Protein AF-A0A4Q8BGB8-F1 (afdb_monomer_lite)

Secondary structure (DSSP, 8-state):
---------------TT--HHHHHHHTHHHHHTT--S--------TTS-SS--HHHHHHHHHHHT--HHHHHHHHHHHHIIIIIIIIT-PPPPS--TTTTTPPPTT--HHHHHHHHHHHHHHHHHHHHHS-TTPBP---SSS----BGGG--

Radius of gyration: 20.87 Å; chains: 1; bounding box: 43×28×68 Å

InterPro domains:
  IPR007061 Mycothiol-S-transferase [PF04978] (51-140)
  IPR034660 DinB/YfiT-like putative metalloenzymes [G3DSA:1.20.120.450] (50-151)
  IPR034660 DinB/YfiT-like putative metalloenzymes [SSF109854] (53-138)

Sequence (152 aa):
MATSSHPGRTRNLGLRGLRAHEVRGTQLAPALAYDPDLALVVRGNDAFRPGYDPDAVDRELIASGLSLLGLVKHLTATEHGWFLETYAGRPAGPIDPDAEFSVGSDETTDALVASFLDVCAQARAAVAAGGLDEVVRMAGARRSTCARSWCT

pLDDT: mean 75.82, std 16.76, range [31.56, 97.5]

Structure (mmCIF, N/CA/C/O backbone):
data_AF-A0A4Q8BGB8-F1
#
_entry.id   AF-A0A4Q8BGB8-F1
#
loop_
_atom_site.group_PDB
_atom_site.id
_atom_site.type_symbol
_atom_site.label_atom_id
_atom_site.label_alt_id
_atom_site.label_comp_id
_atom_site.label_asym_id
_atom_site.label_entity_id
_atom_site.label_seq_id
_atom_site.pdbx_PDB_ins_code
_atom_site.Cartn_x
_atom_site.Cartn_y
_atom_site.Cartn_z
_atom_site.occupancy
_atom_site.B_iso_or_equiv
_atom_site.auth_seq_id
_atom_site.auth_comp_id
_atom_site.auth_asym_id
_atom_site.auth_atom_id
_atom_site.pdbx_PDB_model_num
ATOM 1 N N . MET A 1 1 ? 21.077 5.122 -43.750 1.00 35.59 1 MET A N 1
ATOM 2 C CA . MET A 1 1 ? 19.728 4.569 -43.518 1.00 35.59 1 MET A CA 1
ATOM 3 C C . MET A 1 1 ? 19.443 4.753 -42.035 1.00 35.59 1 MET A C 1
ATOM 5 O O . MET A 1 1 ? 20.000 4.027 -41.228 1.00 35.59 1 MET A O 1
ATOM 9 N N . ALA A 1 2 ? 18.767 5.846 -41.679 1.00 35.88 2 ALA A N 1
ATOM 10 C CA . ALA A 1 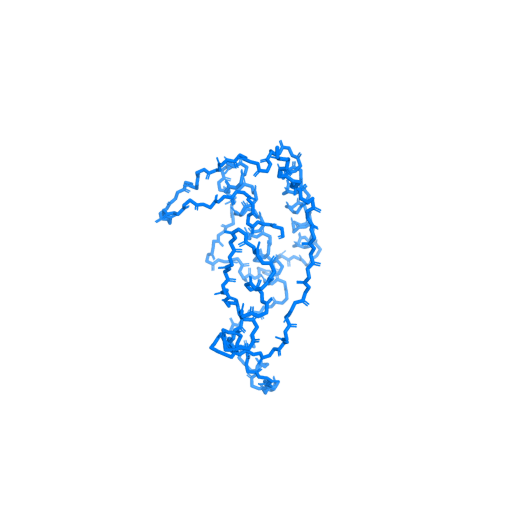2 ? 18.586 6.267 -40.292 1.00 35.88 2 ALA A CA 1
ATOM 11 C C . ALA A 1 2 ? 17.394 5.523 -39.679 1.00 35.88 2 ALA A C 1
ATOM 13 O O . ALA A 1 2 ? 16.264 5.691 -40.129 1.00 35.88 2 ALA A O 1
ATOM 14 N N . THR A 1 3 ? 17.646 4.693 -38.671 1.00 39.91 3 THR A N 1
ATOM 15 C CA . THR A 1 3 ? 16.611 4.137 -37.798 1.00 39.91 3 THR A CA 1
ATOM 16 C C . THR A 1 3 ? 16.148 5.248 -36.859 1.00 39.91 3 THR A C 1
ATOM 18 O O . THR A 1 3 ? 16.854 5.595 -35.915 1.00 39.91 3 THR A O 1
ATOM 21 N N . SER A 1 4 ? 14.998 5.866 -37.139 1.00 44.84 4 SER A N 1
ATOM 22 C CA . SER A 1 4 ? 14.391 6.824 -36.213 1.00 44.84 4 SER A CA 1
ATOM 23 C C . SER A 1 4 ? 13.842 6.069 -35.000 1.00 44.84 4 SER A C 1
ATOM 25 O O . SER A 1 4 ? 12.783 5.440 -35.087 1.00 44.84 4 SER A O 1
ATOM 27 N N . SER A 1 5 ? 14.545 6.132 -33.872 1.00 50.09 5 SER A N 1
ATOM 28 C CA . SER A 1 5 ? 13.975 5.790 -32.572 1.00 50.09 5 SER A CA 1
ATOM 29 C C . SER A 1 5 ? 12.880 6.812 -32.255 1.00 50.09 5 SER A C 1
ATOM 31 O O . SER A 1 5 ? 13.144 7.996 -32.057 1.00 50.09 5 SER A O 1
ATOM 33 N N . HIS A 1 6 ? 11.620 6.378 -32.288 1.00 51.75 6 HIS A N 1
ATOM 34 C CA . HIS A 1 6 ? 10.496 7.227 -31.904 1.00 51.75 6 HIS A CA 1
ATOM 35 C C . HIS A 1 6 ? 10.386 7.225 -30.376 1.00 51.75 6 HIS A C 1
ATOM 37 O O . HIS A 1 6 ? 10.113 6.167 -29.807 1.00 51.75 6 HIS A O 1
ATOM 43 N N . PRO A 1 7 ? 10.567 8.363 -29.686 1.00 48.31 7 PRO A N 1
ATOM 44 C CA . PRO A 1 7 ? 10.424 8.406 -28.240 1.00 48.31 7 PRO A CA 1
ATOM 45 C C . PRO A 1 7 ? 8.972 8.090 -27.843 1.00 48.31 7 PRO A C 1
ATOM 47 O O . PRO A 1 7 ? 8.049 8.838 -28.157 1.00 48.31 7 PRO A O 1
ATOM 50 N N . GLY A 1 8 ? 8.792 6.951 -27.168 1.00 62.38 8 GLY A N 1
ATOM 51 C CA . GLY A 1 8 ? 7.715 6.682 -26.213 1.00 62.38 8 GLY A CA 1
ATOM 52 C C . GLY A 1 8 ? 6.280 6.868 -26.701 1.00 62.38 8 GLY A C 1
ATOM 53 O O . GLY A 1 8 ? 5.491 7.517 -26.015 1.00 62.38 8 GLY A O 1
ATOM 54 N N . ARG A 1 9 ? 5.884 6.288 -27.841 1.00 68.88 9 ARG A N 1
ATOM 55 C CA . ARG A 1 9 ? 4.445 6.181 -28.125 1.00 68.88 9 ARG A CA 1
ATOM 56 C C . ARG A 1 9 ? 3.822 5.224 -27.095 1.00 68.88 9 ARG A C 1
ATOM 58 O O . ARG A 1 9 ? 4.286 4.092 -26.953 1.00 68.88 9 ARG A O 1
ATOM 65 N N . THR A 1 10 ? 2.716 5.605 -26.463 1.00 67.75 10 THR A N 1
ATOM 66 C CA . THR A 1 10 ? 1.944 4.742 -25.551 1.00 67.75 10 THR A CA 1
ATOM 67 C C . THR A 1 10 ? 0.534 4.489 -26.088 1.00 67.75 10 THR A C 1
ATOM 69 O O . THR A 1 10 ? -0.089 5.361 -26.695 1.00 67.75 10 THR A O 1
ATOM 72 N N . ARG A 1 11 ? 0.007 3.278 -25.872 1.00 79.38 11 ARG A N 1
ATOM 73 C CA . ARG A 1 11 ? -1.372 2.912 -26.226 1.00 79.38 11 ARG A CA 1
ATOM 74 C C . ARG A 1 11 ? -1.951 1.972 -25.174 1.00 79.38 11 ARG A C 1
ATOM 76 O O . ARG A 1 11 ? -1.406 0.900 -24.939 1.00 79.38 11 ARG A O 1
ATOM 83 N N . ASN A 1 12 ? -3.069 2.355 -24.560 1.00 80.56 12 ASN A N 1
ATOM 84 C CA . ASN A 1 12 ? -3.783 1.493 -23.620 1.00 80.56 12 ASN A CA 1
ATOM 85 C C . ASN A 1 12 ? -4.698 0.524 -24.392 1.00 80.56 12 ASN A C 1
ATOM 87 O O . ASN A 1 12 ? -5.563 0.962 -25.149 1.00 80.56 12 ASN A O 1
ATOM 91 N N . LEU A 1 13 ? -4.484 -0.781 -24.214 1.00 80.81 13 LEU A N 1
ATOM 92 C CA . LEU A 1 13 ? -5.278 -1.864 -24.817 1.00 80.81 13 LEU A CA 1
ATOM 93 C C . LEU A 1 13 ? -6.050 -2.682 -23.764 1.00 80.81 13 LEU A C 1
ATOM 95 O O . LEU A 1 13 ? -6.642 -3.712 -24.085 1.00 80.81 13 LEU A O 1
ATOM 99 N N . GLY A 1 14 ? -6.020 -2.244 -22.503 1.00 82.19 14 GLY A N 1
ATOM 100 C CA . GLY A 1 14 ? -6.515 -2.995 -21.359 1.00 82.19 14 GLY A CA 1
ATOM 101 C C . GLY A 1 14 ? -8.035 -2.975 -21.258 1.00 82.19 14 GLY A C 1
ATOM 102 O O . GLY A 1 14 ? -8.632 -1.971 -20.872 1.00 82.19 14 GLY A O 1
ATOM 103 N N . LEU A 1 15 ? -8.664 -4.118 -21.525 1.00 80.75 15 LEU A N 1
ATOM 104 C CA . LEU A 1 15 ? -10.036 -4.389 -21.091 1.00 80.75 15 LEU A CA 1
ATOM 105 C C . LEU A 1 15 ? -10.008 -4.946 -19.664 1.00 80.75 15 LEU A C 1
ATOM 107 O O . LEU A 1 15 ? -9.208 -5.830 -19.346 1.00 80.75 15 LEU A O 1
ATOM 111 N N . ARG A 1 16 ? -10.882 -4.416 -18.806 1.00 77.50 16 ARG A N 1
ATOM 112 C CA . ARG A 1 16 ? -10.982 -4.791 -17.388 1.00 77.50 16 ARG A CA 1
ATOM 113 C C . ARG A 1 16 ? -11.737 -6.114 -17.215 1.00 77.50 16 ARG A C 1
ATOM 115 O O . ARG A 1 16 ? -12.549 -6.479 -18.057 1.00 77.50 16 ARG A O 1
ATOM 122 N N . GLY A 1 17 ? -11.497 -6.797 -16.093 1.00 73.19 17 GLY A N 1
ATOM 123 C CA . GLY A 1 17 ? -12.269 -7.977 -15.674 1.00 73.19 17 GLY A CA 1
ATOM 124 C C . GLY A 1 17 ? -11.962 -9.276 -16.427 1.00 73.19 17 GLY A C 1
ATOM 125 O O . GLY A 1 17 ? -12.668 -10.260 -16.235 1.00 73.19 17 GLY A O 1
ATOM 126 N N . LEU A 1 18 ? -10.926 -9.292 -17.270 1.00 74.50 18 LEU A N 1
ATOM 127 C CA . LEU A 1 18 ? -10.520 -10.476 -18.022 1.00 74.50 18 LEU A CA 1
ATOM 128 C C . LEU A 1 18 ? -9.490 -11.310 -17.261 1.00 74.50 18 LEU A C 1
ATOM 130 O O . LEU A 1 18 ? -8.539 -10.789 -16.678 1.00 74.50 18 LEU A O 1
ATOM 134 N N . ARG A 1 19 ? -9.622 -12.631 -17.356 1.00 72.62 19 ARG A N 1
ATOM 135 C CA . ARG A 1 19 ? -8.607 -13.596 -16.931 1.00 72.62 19 ARG A CA 1
ATOM 136 C C . ARG A 1 19 ? -7.423 -13.565 -17.901 1.00 72.62 19 ARG A C 1
ATOM 138 O O . ARG A 1 19 ? -7.544 -13.256 -19.075 1.00 72.62 19 ARG A O 1
ATOM 145 N N . ALA A 1 20 ? -6.262 -14.016 -17.442 1.00 75.56 20 ALA A N 1
ATOM 146 C CA . ALA A 1 20 ? -4.985 -14.015 -18.187 1.00 75.56 20 ALA A CA 1
ATOM 147 C C . ALA A 1 20 ? -5.091 -14.695 -19.541 1.00 75.56 20 ALA A C 1
ATOM 149 O O . ALA A 1 20 ? -4.496 -14.233 -20.503 1.00 75.56 20 ALA A O 1
ATOM 150 N N . HIS A 1 21 ? -5.805 -15.820 -19.612 1.00 76.69 21 HIS A N 1
ATOM 151 C CA . HIS A 1 21 ? -5.951 -16.543 -20.868 1.00 76.69 21 HIS A CA 1
ATOM 152 C C . HIS A 1 21 ? -6.849 -15.780 -21.851 1.00 76.69 21 HIS A C 1
ATOM 154 O O . HIS A 1 21 ? -6.622 -15.865 -23.053 1.00 76.69 21 HIS A O 1
ATOM 160 N N . GLU A 1 22 ? -7.801 -14.990 -21.349 1.00 80.81 22 GLU A N 1
ATOM 161 C CA . GLU A 1 22 ? -8.658 -14.098 -22.136 1.00 80.81 22 GLU A CA 1
ATOM 162 C C . GLU A 1 22 ? -7.868 -12.859 -22.576 1.00 80.81 22 GLU A C 1
ATOM 164 O O . GLU A 1 22 ? -7.912 -12.500 -23.748 1.00 80.81 22 GLU A O 1
ATOM 169 N N . VAL A 1 23 ? -7.048 -12.269 -21.697 1.00 82.00 23 VAL A N 1
ATOM 170 C CA . VAL A 1 23 ? -6.087 -11.204 -22.050 1.00 82.00 23 VAL A CA 1
ATOM 171 C C . VAL A 1 23 ? -5.109 -11.694 -23.122 1.00 82.00 23 VAL A C 1
ATOM 173 O O . VAL A 1 23 ? -4.938 -11.042 -24.149 1.00 82.00 23 VAL A O 1
ATOM 176 N N . ARG A 1 24 ? -4.519 -12.882 -22.950 1.00 82.50 24 ARG A N 1
ATOM 177 C CA . ARG A 1 24 ? -3.642 -13.507 -23.951 1.00 82.50 24 ARG A CA 1
ATOM 178 C C . ARG A 1 24 ? -4.378 -13.752 -25.269 1.00 82.50 24 ARG A C 1
ATOM 180 O O . ARG A 1 24 ? -3.805 -13.529 -26.326 1.00 82.50 24 ARG A O 1
ATOM 187 N N . GLY A 1 25 ? -5.625 -14.216 -25.206 1.00 86.12 25 GLY A N 1
ATOM 188 C CA . GLY A 1 25 ? -6.430 -14.536 -26.384 1.00 86.12 25 GLY A CA 1
ATOM 189 C C . GLY A 1 25 ? -6.954 -13.317 -27.145 1.00 86.12 25 GLY A C 1
ATOM 190 O O . GLY A 1 25 ? -7.209 -13.430 -28.338 1.00 86.12 25 GLY A O 1
ATOM 191 N N . THR A 1 26 ? -7.106 -12.162 -26.487 1.00 85.19 26 THR A N 1
ATOM 192 C CA . THR A 1 26 ? -7.786 -10.992 -27.076 1.00 85.19 26 THR A CA 1
ATOM 193 C C . THR A 1 26 ? -6.927 -9.731 -27.169 1.00 85.19 26 THR A C 1
ATOM 195 O O . THR A 1 26 ? -7.083 -8.968 -28.117 1.00 85.19 26 THR A O 1
ATOM 198 N N . GLN A 1 27 ? -6.003 -9.503 -26.232 1.00 86.88 27 GLN A N 1
ATOM 199 C CA . GLN A 1 27 ? -5.238 -8.251 -26.128 1.00 86.88 27 GLN A CA 1
ATOM 200 C C . GLN A 1 27 ? -3.770 -8.392 -26.551 1.00 86.88 27 GLN A C 1
ATOM 202 O O . GLN A 1 27 ? -3.174 -7.407 -26.984 1.00 86.88 27 GLN A O 1
ATOM 207 N N . LEU A 1 28 ? -3.185 -9.596 -26.486 1.00 88.19 28 LEU A N 1
ATOM 208 C CA . LEU A 1 28 ? -1.766 -9.796 -26.810 1.00 88.19 28 LEU A CA 1
ATOM 209 C C . LEU A 1 28 ? -1.449 -9.523 -28.286 1.00 88.19 28 LEU A C 1
ATOM 211 O O . LEU A 1 28 ? -0.482 -8.831 -28.575 1.00 88.19 28 LEU A O 1
ATOM 215 N N . ALA A 1 29 ? -2.253 -10.027 -29.226 1.00 88.62 29 ALA A N 1
ATOM 216 C CA . ALA A 1 29 ? -1.986 -9.815 -30.651 1.00 88.62 29 ALA A CA 1
ATOM 217 C C . ALA A 1 29 ? -2.030 -8.320 -31.052 1.00 88.62 29 ALA A C 1
ATOM 219 O O . ALA A 1 29 ? -1.081 -7.857 -31.686 1.00 88.62 29 ALA A O 1
ATOM 220 N N . PRO A 1 30 ? -3.034 -7.522 -30.628 1.00 87.75 30 PRO A N 1
ATOM 221 C CA . PRO A 1 30 ? -3.003 -6.069 -30.805 1.00 87.75 30 PRO A CA 1
ATOM 222 C C . PRO A 1 30 ? -1.810 -5.373 -30.132 1.00 87.75 30 PRO A C 1
ATOM 224 O O . PRO A 1 30 ? -1.326 -4.374 -30.661 1.00 87.75 30 PRO A O 1
ATOM 227 N N . ALA A 1 31 ? -1.338 -5.880 -28.986 1.00 86.19 31 ALA A N 1
ATOM 228 C CA . ALA A 1 31 ? -0.166 -5.342 -28.296 1.00 86.19 31 ALA A CA 1
ATOM 229 C C . ALA A 1 31 ? 1.141 -5.651 -29.040 1.00 86.19 31 ALA A C 1
ATOM 231 O O . ALA A 1 31 ? 1.999 -4.785 -29.136 1.00 86.19 31 ALA A O 1
ATOM 232 N N . LEU A 1 32 ? 1.281 -6.844 -29.623 1.00 88.12 32 LEU A N 1
ATOM 233 C CA . LEU A 1 32 ? 2.444 -7.213 -30.438 1.00 88.12 32 LEU A CA 1
ATOM 234 C C . LEU A 1 32 ? 2.481 -6.464 -31.774 1.00 88.12 32 LEU A C 1
ATOM 236 O O . LEU A 1 32 ? 3.555 -6.113 -32.245 1.00 88.12 32 LEU A O 1
ATOM 240 N N . ALA A 1 33 ? 1.321 -6.151 -32.360 1.00 89.81 33 ALA A N 1
ATOM 241 C CA . ALA A 1 33 ? 1.231 -5.314 -33.562 1.00 89.81 33 ALA A CA 1
ATOM 242 C C . ALA A 1 33 ? 1.734 -3.875 -33.342 1.00 89.81 33 ALA A C 1
ATOM 244 O O . ALA A 1 33 ? 1.890 -3.114 -34.294 1.00 89.81 33 ALA A O 1
ATOM 245 N N . TYR A 1 34 ? 1.961 -3.496 -32.085 1.00 84.31 34 TYR A N 1
ATOM 246 C CA . TYR A 1 34 ? 2.589 -2.241 -31.715 1.00 84.31 34 TYR A CA 1
ATOM 247 C C . TYR A 1 34 ? 4.123 -2.257 -31.830 1.00 84.31 34 TYR A C 1
ATOM 249 O O . TYR A 1 34 ? 4.746 -1.233 -31.574 1.00 84.31 34 TYR A O 1
ATOM 257 N N . ASP A 1 35 ? 4.704 -3.399 -32.211 1.00 85.62 35 ASP A N 1
ATOM 258 C CA . ASP A 1 35 ? 6.147 -3.637 -32.324 1.00 85.62 35 ASP A CA 1
ATOM 259 C C . ASP A 1 35 ? 6.934 -3.266 -31.048 1.00 85.62 35 ASP A C 1
ATOM 261 O O . ASP A 1 35 ? 7.866 -2.463 -31.099 1.00 85.62 35 ASP A O 1
ATOM 265 N N . PRO A 1 36 ? 6.530 -3.772 -29.860 1.00 84.50 36 PRO A N 1
ATOM 266 C CA . PRO A 1 36 ? 7.259 -3.495 -28.631 1.00 84.50 36 PRO A CA 1
ATOM 267 C C . PRO A 1 36 ? 8.549 -4.322 -28.562 1.00 84.50 36 PRO A C 1
ATOM 269 O O . PRO A 1 36 ? 8.550 -5.507 -28.894 1.00 84.50 36 PRO A O 1
ATOM 272 N N . ASP A 1 37 ? 9.610 -3.750 -27.990 1.00 81.00 37 ASP A N 1
ATOM 273 C CA . ASP A 1 37 ? 10.846 -4.490 -27.691 1.00 81.00 37 ASP A CA 1
ATOM 274 C C . ASP A 1 37 ? 10.623 -5.621 -26.660 1.00 81.00 37 ASP A C 1
ATOM 276 O O . ASP A 1 37 ? 11.348 -6.616 -26.633 1.00 81.00 37 ASP A O 1
ATOM 280 N N . LEU A 1 38 ? 9.601 -5.482 -25.802 1.00 76.62 38 LEU A N 1
ATOM 281 C CA . LEU A 1 38 ? 9.195 -6.466 -24.798 1.00 76.62 38 LEU A CA 1
ATOM 282 C C . LEU A 1 38 ? 7.681 -6.404 -24.553 1.00 76.62 38 LEU A C 1
ATOM 284 O O . LEU A 1 38 ? 7.128 -5.341 -24.275 1.00 76.62 38 LEU A O 1
ATOM 288 N N . ALA A 1 39 ? 7.022 -7.563 -24.567 1.00 78.69 39 ALA A N 1
ATOM 289 C CA . ALA A 1 39 ? 5.635 -7.715 -24.136 1.00 78.69 39 ALA A CA 1
ATOM 290 C C . ALA A 1 39 ? 5.543 -8.731 -22.990 1.00 78.69 39 ALA A C 1
ATOM 292 O O . ALA A 1 39 ? 5.977 -9.875 -23.125 1.00 78.69 39 ALA A O 1
ATOM 293 N N . LEU A 1 40 ? 4.945 -8.324 -21.868 1.00 72.31 40 LEU A N 1
ATOM 294 C CA . LEU A 1 40 ? 4.725 -9.171 -20.698 1.00 72.31 40 LEU A CA 1
ATOM 295 C C . LEU A 1 40 ? 3.233 -9.203 -20.351 1.00 72.31 40 LEU A C 1
ATOM 297 O O . LEU A 1 40 ? 2.588 -8.162 -20.255 1.00 72.31 40 LEU A O 1
ATOM 301 N N . VAL A 1 41 ? 2.686 -10.401 -20.130 1.00 70.38 41 VAL A N 1
ATOM 302 C CA . VAL A 1 41 ? 1.321 -10.582 -19.615 1.00 70.38 41 VAL A CA 1
ATOM 303 C C . VAL A 1 41 ? 1.423 -11.000 -18.153 1.00 70.38 41 VAL A C 1
ATOM 305 O O . VAL A 1 41 ? 1.624 -12.175 -17.851 1.00 70.38 41 VAL A O 1
ATOM 308 N N . VAL A 1 42 ? 1.300 -10.030 -17.247 1.00 66.12 42 VAL A N 1
ATOM 309 C CA . VAL A 1 42 ? 1.259 -10.263 -15.795 1.00 66.12 42 VAL A CA 1
ATOM 310 C C . VAL A 1 42 ? -0.178 -10.165 -15.319 1.00 66.12 42 VAL A C 1
ATOM 312 O O . VAL A 1 42 ? -0.946 -9.332 -15.800 1.00 66.12 42 VAL A O 1
ATOM 315 N N . ARG A 1 43 ? -0.541 -10.987 -14.337 1.00 64.31 43 ARG A N 1
ATOM 316 C CA . ARG A 1 43 ? -1.758 -10.769 -13.563 1.00 64.31 43 ARG A CA 1
ATOM 317 C C . ARG A 1 43 ? -1.434 -10.529 -12.108 1.00 64.31 43 ARG A C 1
ATOM 319 O O . ARG A 1 43 ? -0.618 -11.248 -11.544 1.00 64.31 43 ARG A O 1
ATOM 326 N N . GLY A 1 44 ? -2.097 -9.530 -11.536 1.00 63.09 44 GLY A N 1
ATOM 327 C CA . GLY A 1 44 ? -1.869 -9.109 -10.160 1.00 63.09 44 GLY A CA 1
ATOM 328 C C . GLY A 1 44 ? -3.065 -9.263 -9.224 1.00 63.09 44 GLY A C 1
ATOM 329 O O . GLY A 1 44 ? -2.867 -9.051 -8.038 1.00 63.09 44 GLY A O 1
ATOM 330 N N . ASN A 1 45 ? -4.288 -9.588 -9.692 1.00 57.22 45 ASN A N 1
ATOM 331 C CA . ASN A 1 45 ? -5.451 -9.453 -8.797 1.00 57.22 45 ASN A CA 1
ATOM 332 C C . ASN A 1 45 ? -6.698 -10.332 -9.039 1.00 57.22 45 ASN A C 1
ATOM 334 O O . ASN A 1 45 ? -7.793 -9.993 -8.601 1.00 57.22 45 ASN A O 1
ATOM 338 N N . ASP A 1 46 ? -6.596 -11.478 -9.708 1.00 53.81 46 ASP A N 1
ATOM 339 C CA . ASP A 1 46 ? -7.784 -12.296 -10.064 1.00 53.81 46 ASP A CA 1
ATOM 340 C C . ASP A 1 46 ? -8.311 -13.171 -8.928 1.00 53.81 46 ASP A C 1
ATOM 342 O O . ASP A 1 46 ? -9.122 -14.072 -9.156 1.00 53.81 46 ASP A O 1
ATOM 346 N N . ALA A 1 47 ? -7.842 -12.916 -7.709 1.00 51.91 47 ALA A N 1
ATOM 347 C CA 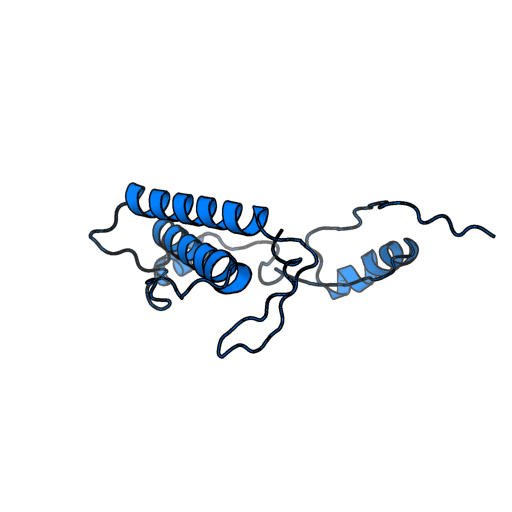. ALA A 1 47 ? -8.466 -13.436 -6.505 1.00 51.91 47 ALA A CA 1
ATOM 348 C C . ALA A 1 47 ? -9.860 -12.817 -6.285 1.00 51.91 47 ALA A C 1
ATOM 350 O O . ALA A 1 47 ? -10.710 -13.437 -5.648 1.00 51.91 47 ALA A O 1
ATOM 351 N N . PHE A 1 48 ? -10.137 -11.641 -6.860 1.00 58.19 48 PHE A N 1
ATOM 352 C CA . PHE A 1 48 ? -11.429 -10.980 -6.720 1.00 58.19 48 PHE A CA 1
ATOM 353 C C . PHE A 1 48 ? -12.364 -11.366 -7.868 1.00 58.19 48 PHE A C 1
ATOM 355 O O . PHE A 1 48 ? -12.161 -11.028 -9.036 1.00 58.19 48 PHE A O 1
ATOM 362 N N . ARG A 1 49 ? -13.406 -12.125 -7.523 1.00 59.19 49 ARG A N 1
ATOM 363 C CA . ARG A 1 49 ? -14.538 -12.414 -8.409 1.00 59.19 49 ARG A CA 1
ATOM 364 C C . ARG A 1 49 ? -15.222 -11.096 -8.836 1.00 59.19 49 ARG A C 1
ATOM 366 O O . ARG A 1 49 ? -15.154 -10.124 -8.090 1.00 59.19 49 ARG A O 1
ATOM 373 N N . PRO A 1 50 ? -15.937 -11.058 -9.981 1.00 62.81 50 PRO A N 1
ATOM 374 C CA . PRO A 1 50 ? -16.665 -9.865 -10.445 1.00 62.81 50 PRO A CA 1
ATOM 375 C C . PRO A 1 50 ? -17.715 -9.323 -9.462 1.00 62.81 50 PRO A C 1
ATOM 377 O O . PRO A 1 50 ? -18.188 -8.204 -9.626 1.00 62.81 50 PRO A O 1
ATOM 380 N N . GLY A 1 51 ? -18.088 -10.122 -8.463 1.00 66.88 51 GLY A N 1
ATOM 381 C CA . GLY A 1 51 ? -18.878 -9.709 -7.315 1.00 66.88 51 GLY A CA 1
ATOM 382 C C . GLY A 1 51 ? -18.369 -10.409 -6.061 1.00 66.88 51 GLY A C 1
ATOM 383 O O . GLY A 1 51 ? -17.821 -11.515 -6.135 1.00 66.88 51 GLY A O 1
ATOM 384 N N . TYR A 1 52 ? -18.557 -9.756 -4.922 1.00 76.44 52 TYR A N 1
ATOM 385 C CA . TYR A 1 52 ? -18.328 -10.317 -3.599 1.00 76.44 52 TYR A CA 1
ATOM 386 C C . TYR A 1 52 ? -19.618 -10.200 -2.786 1.00 76.44 52 TYR A C 1
ATOM 388 O O . TYR A 1 52 ? -20.446 -9.332 -3.057 1.00 76.44 52 TYR A O 1
ATOM 396 N N . ASP A 1 53 ? -19.802 -11.105 -1.830 1.00 80.31 53 ASP A N 1
ATOM 397 C CA . ASP A 1 53 ? -20.864 -10.997 -0.832 1.00 80.31 53 ASP A CA 1
ATOM 398 C C . ASP A 1 53 ? -20.350 -10.074 0.289 1.00 80.31 53 ASP A C 1
ATOM 400 O O . ASP A 1 53 ? -19.395 -10.459 0.974 1.00 80.31 53 ASP A O 1
ATOM 404 N N . PRO A 1 54 ? -20.906 -8.858 0.451 1.00 79.19 54 PRO A N 1
ATOM 405 C CA . PRO A 1 54 ? -20.431 -7.911 1.454 1.00 79.19 54 PRO A CA 1
ATOM 406 C C . PRO A 1 54 ? -20.604 -8.441 2.876 1.00 79.19 54 PRO A C 1
ATOM 408 O O . PRO A 1 54 ? -19.687 -8.298 3.675 1.00 79.19 54 PRO A O 1
ATOM 411 N N . ASP A 1 55 ? -21.695 -9.151 3.170 1.00 82.38 55 ASP A N 1
ATOM 412 C CA . ASP A 1 55 ? -21.941 -9.680 4.511 1.00 82.38 55 ASP A CA 1
ATOM 413 C C . ASP A 1 55 ? -20.964 -10.815 4.845 1.00 82.38 55 ASP A C 1
ATOM 415 O O . ASP A 1 55 ? -20.552 -10.985 5.994 1.00 82.38 55 ASP A O 1
ATOM 419 N N . ALA A 1 56 ? -20.591 -11.627 3.849 1.00 76.38 56 ALA A N 1
ATOM 420 C CA . ALA A 1 56 ? -19.556 -12.644 4.026 1.00 76.38 56 ALA A CA 1
ATOM 421 C C . ALA A 1 56 ? -18.172 -12.022 4.230 1.00 76.38 56 ALA A C 1
ATOM 423 O O . ALA A 1 56 ? -17.430 -12.482 5.095 1.00 76.38 56 ALA A O 1
ATOM 424 N N . VAL A 1 57 ? -17.839 -10.972 3.475 1.00 78.50 57 VAL A N 1
ATOM 425 C CA . VAL A 1 57 ? -16.571 -10.250 3.633 1.00 78.50 57 VAL A CA 1
ATOM 426 C C . VAL A 1 57 ? -16.492 -9.573 4.997 1.00 78.50 57 VAL A C 1
ATOM 428 O O . VAL A 1 57 ? -15.479 -9.723 5.673 1.00 78.50 57 VAL A O 1
ATOM 431 N N . ASP A 1 58 ? -17.554 -8.911 5.448 1.00 77.75 58 ASP A N 1
ATOM 432 C CA . ASP A 1 58 ? -17.574 -8.243 6.750 1.00 77.75 58 ASP A CA 1
ATOM 433 C C . ASP A 1 58 ? -17.392 -9.241 7.901 1.00 77.75 58 ASP A C 1
ATOM 435 O O . ASP A 1 58 ? -16.629 -8.979 8.833 1.00 77.75 58 ASP A O 1
ATOM 439 N N . ARG A 1 59 ? -18.015 -10.428 7.822 1.00 78.19 59 ARG A N 1
ATOM 440 C CA . ARG A 1 59 ? -17.802 -11.498 8.814 1.00 78.19 59 ARG A CA 1
ATOM 441 C C . ARG A 1 59 ? -16.348 -11.965 8.867 1.00 78.19 59 ARG A C 1
ATOM 443 O O . ARG A 1 59 ? -15.810 -12.120 9.961 1.00 78.19 59 ARG A O 1
ATOM 450 N N . GLU A 1 60 ? -15.721 -12.179 7.713 1.00 80.06 60 GLU A N 1
ATOM 451 C CA . GLU A 1 60 ? -14.315 -12.595 7.631 1.00 80.06 60 GLU A CA 1
ATOM 452 C C . GLU A 1 60 ? -13.365 -11.494 8.125 1.00 80.06 60 GLU A C 1
ATOM 454 O O . GLU A 1 60 ? -12.432 -11.772 8.878 1.00 80.06 60 GLU A O 1
ATOM 459 N N . LEU A 1 61 ? -13.626 -10.230 7.777 1.00 77.69 61 LEU A N 1
ATOM 460 C CA . LEU A 1 61 ? -12.839 -9.092 8.255 1.00 77.69 61 LEU A CA 1
ATOM 461 C C . LEU A 1 61 ? -12.895 -8.978 9.780 1.00 77.69 61 LEU A C 1
ATOM 463 O O . LEU A 1 61 ? -11.845 -8.884 10.415 1.00 77.69 61 LEU A O 1
ATOM 467 N N . ILE A 1 62 ? -14.086 -9.080 10.377 1.00 79.12 62 ILE A N 1
ATOM 468 C CA . ILE A 1 62 ? -14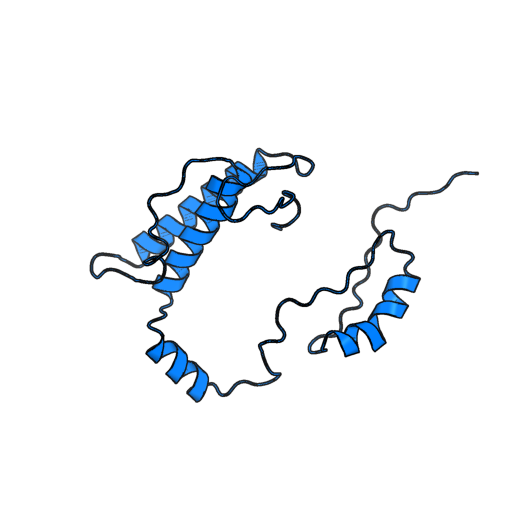.252 -9.088 11.837 1.00 79.12 62 ILE A CA 1
ATOM 469 C C . ILE A 1 62 ? -13.500 -10.270 12.466 1.00 79.12 62 ILE A C 1
ATOM 471 O O . ILE A 1 62 ? -12.803 -10.088 13.464 1.00 79.12 62 ILE A O 1
ATOM 475 N N . ALA A 1 63 ? -13.603 -11.471 11.886 1.00 77.88 63 ALA A N 1
ATOM 476 C CA . ALA A 1 63 ? -12.940 -12.669 12.405 1.00 77.88 63 ALA A CA 1
ATOM 477 C C . ALA A 1 63 ? -11.405 -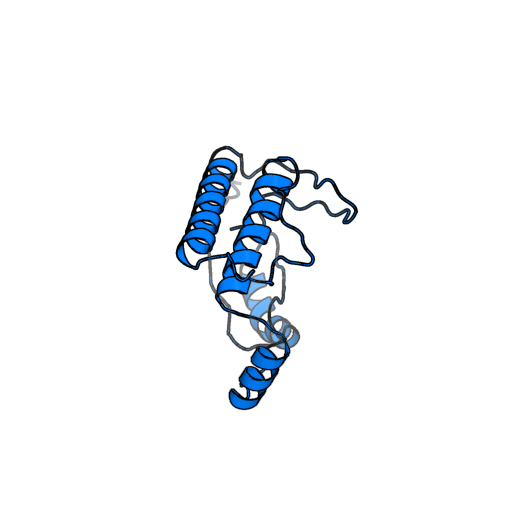12.598 12.314 1.00 77.88 63 ALA A C 1
ATOM 479 O O . ALA A 1 63 ? -10.715 -13.119 13.187 1.00 77.88 63 ALA A O 1
ATOM 480 N N . SER A 1 64 ? -10.870 -11.936 11.285 1.00 75.50 64 SER A N 1
ATOM 481 C CA . SER A 1 64 ? -9.426 -11.780 11.083 1.00 75.50 64 SER A CA 1
ATOM 482 C C . SER A 1 64 ? -8.745 -10.856 12.101 1.00 75.50 64 SER A C 1
ATOM 484 O O . SER A 1 64 ? -7.523 -10.884 12.225 1.00 75.50 64 SER A O 1
ATOM 486 N N . GLY A 1 65 ? -9.511 -10.014 12.807 1.00 76.00 65 GLY A N 1
ATOM 487 C CA . GLY A 1 65 ? -8.964 -8.969 13.677 1.00 76.00 65 GLY A CA 1
ATOM 488 C C . GLY A 1 65 ? -8.327 -7.792 12.924 1.00 76.00 65 GLY A C 1
ATOM 489 O O . GLY A 1 65 ? -7.745 -6.912 13.560 1.00 76.00 65 GLY A O 1
ATOM 490 N N . LEU A 1 66 ? -8.444 -7.738 11.590 1.00 79.19 66 LEU A N 1
ATOM 491 C CA . LEU A 1 66 ? -7.996 -6.596 10.796 1.00 79.19 66 LEU A CA 1
ATOM 492 C C . LEU A 1 66 ? -8.796 -5.342 11.159 1.00 79.19 66 LEU A C 1
ATOM 494 O O . LEU A 1 66 ? -10.025 -5.346 11.221 1.00 79.19 66 LEU A O 1
ATOM 498 N N . SER A 1 67 ? -8.087 -4.233 11.346 1.00 86.00 67 SER A N 1
ATOM 499 C CA . SER A 1 67 ? -8.676 -2.917 11.588 1.00 86.00 67 SER A CA 1
ATOM 500 C C . SER A 1 67 ? -8.059 -1.881 10.656 1.00 86.00 67 SER A C 1
ATOM 502 O O . SER A 1 67 ? -6.943 -2.060 10.173 1.00 86.00 67 SER A O 1
ATOM 504 N N . LEU A 1 68 ? -8.756 -0.765 10.421 1.00 88.31 68 LEU A N 1
ATOM 505 C CA . LEU A 1 68 ? -8.208 0.333 9.616 1.00 88.31 68 LEU A CA 1
ATOM 506 C C . LEU A 1 68 ? -6.892 0.870 10.197 1.00 88.31 68 LEU A C 1
ATOM 508 O O . LEU A 1 68 ? -5.960 1.137 9.448 1.00 88.31 68 LEU A O 1
ATOM 512 N N . LEU A 1 69 ? -6.792 0.983 11.524 1.00 90.31 69 LEU A N 1
ATOM 513 C CA . LEU A 1 69 ? -5.553 1.398 12.186 1.00 90.31 69 LEU A CA 1
ATOM 514 C C . LEU A 1 69 ? -4.450 0.336 12.073 1.00 90.31 69 LEU A C 1
ATOM 516 O O . LEU A 1 69 ? -3.296 0.690 11.849 1.00 90.31 69 LEU A O 1
ATOM 520 N N . GLY A 1 70 ? -4.803 -0.951 12.137 1.00 90.00 70 GLY A N 1
ATOM 521 C CA . GLY A 1 70 ? -3.877 -2.052 11.860 1.00 90.00 70 GLY A CA 1
ATOM 522 C C . GLY A 1 70 ? -3.353 -2.024 10.423 1.00 90.00 70 GLY A C 1
ATOM 523 O O . GLY A 1 70 ? -2.166 -2.229 10.195 1.00 90.00 70 GLY A O 1
ATOM 524 N N . LEU A 1 71 ? -4.201 -1.677 9.448 1.00 91.38 71 LEU A N 1
ATOM 525 C CA . LEU A 1 71 ? -3.774 -1.467 8.062 1.00 91.38 71 LEU A CA 1
ATOM 526 C C . LEU A 1 71 ? -2.827 -0.270 7.931 1.00 91.38 71 LEU A C 1
ATOM 528 O O . LEU A 1 71 ? -1.831 -0.376 7.225 1.00 91.38 71 LEU A O 1
ATOM 532 N N . VAL A 1 72 ? -3.088 0.848 8.617 1.00 92.94 72 VAL A N 1
ATOM 533 C CA . VAL A 1 72 ? -2.162 1.998 8.632 1.00 92.94 72 VAL A CA 1
ATOM 534 C C . VAL A 1 72 ? -0.803 1.591 9.203 1.00 92.94 72 VAL A C 1
ATOM 536 O O . VAL A 1 72 ? 0.224 1.921 8.619 1.00 92.94 72 VAL A O 1
ATOM 539 N N . LYS A 1 73 ? -0.783 0.824 10.296 1.00 90.19 73 LYS A N 1
ATOM 540 C CA . LYS A 1 73 ? 0.452 0.333 10.918 1.00 90.19 73 LYS A CA 1
ATOM 541 C C . LYS A 1 73 ? 1.229 -0.621 9.999 1.00 90.19 73 LYS A C 1
ATOM 543 O O . LYS A 1 73 ? 2.434 -0.443 9.823 1.00 90.19 73 LYS A O 1
ATOM 548 N N . HIS A 1 74 ? 0.540 -1.535 9.318 1.00 91.25 74 HIS A N 1
ATOM 549 C CA . HIS A 1 74 ? 1.141 -2.388 8.290 1.00 91.25 74 HIS A CA 1
ATOM 550 C C . HIS A 1 74 ? 1.684 -1.582 7.095 1.00 91.25 74 HIS A C 1
ATOM 552 O O . HIS A 1 74 ? 2.763 -1.880 6.581 1.00 91.25 74 HIS A O 1
ATOM 558 N N . LEU A 1 75 ? 0.984 -0.531 6.655 1.00 92.31 75 LEU A N 1
ATOM 559 C CA . LEU A 1 75 ? 1.479 0.351 5.594 1.00 92.31 75 LEU A CA 1
ATOM 560 C C . LEU A 1 75 ? 2.749 1.095 6.025 1.00 92.31 75 LEU A C 1
ATOM 562 O O . LEU A 1 75 ? 3.681 1.194 5.232 1.00 92.31 75 LEU A O 1
ATOM 566 N N . THR A 1 76 ? 2.834 1.545 7.280 1.00 92.19 76 THR A N 1
ATOM 567 C CA . THR A 1 76 ? 4.069 2.111 7.849 1.00 92.19 76 THR A CA 1
ATOM 568 C C . THR A 1 76 ? 5.222 1.105 7.798 1.00 92.19 76 THR A C 1
ATOM 570 O O . THR A 1 76 ? 6.325 1.459 7.377 1.00 92.19 76 THR A O 1
ATOM 573 N N . ALA A 1 77 ? 4.971 -0.155 8.170 1.00 88.94 77 ALA A N 1
ATOM 574 C CA . ALA A 1 77 ? 5.953 -1.241 8.109 1.00 88.94 77 ALA A CA 1
ATOM 575 C C . ALA A 1 77 ? 6.429 -1.523 6.682 1.00 88.94 77 ALA A C 1
ATOM 577 O O . ALA A 1 77 ? 7.629 -1.600 6.415 1.00 88.94 77 ALA A O 1
ATOM 578 N N . THR A 1 78 ? 5.479 -1.608 5.755 1.00 90.44 78 THR A N 1
ATOM 579 C CA . THR A 1 78 ? 5.717 -1.843 4.330 1.00 90.44 78 THR A CA 1
ATOM 580 C C . THR A 1 78 ? 6.565 -0.727 3.725 1.00 90.44 78 THR A C 1
ATOM 582 O O . THR A 1 78 ? 7.569 -1.006 3.068 1.00 90.44 78 THR A O 1
ATOM 585 N N . GLU A 1 79 ? 6.207 0.533 3.979 1.00 91.75 79 GLU A N 1
ATOM 586 C CA . GLU A 1 79 ? 6.940 1.696 3.478 1.00 91.75 79 GLU A CA 1
ATOM 587 C C . GLU A 1 79 ? 8.381 1.711 4.018 1.00 91.75 79 GLU A C 1
ATOM 589 O O . GLU A 1 79 ? 9.335 1.918 3.263 1.00 91.75 79 GLU A O 1
ATOM 594 N N . HIS A 1 80 ? 8.558 1.407 5.310 1.00 89.50 80 HIS A N 1
ATOM 595 C CA . HIS A 1 80 ? 9.875 1.309 5.937 1.00 89.50 80 HIS A CA 1
ATOM 596 C C . HIS A 1 80 ? 10.713 0.178 5.318 1.00 89.50 80 HIS A C 1
ATOM 598 O O . HIS A 1 80 ? 11.830 0.411 4.848 1.00 89.50 80 HIS A O 1
ATOM 604 N N . GLY A 1 81 ? 10.170 -1.039 5.258 1.00 86.44 81 GLY A N 1
ATOM 605 C CA . GLY A 1 81 ? 10.874 -2.222 4.764 1.00 86.44 81 GLY A CA 1
ATOM 606 C C . GLY A 1 81 ? 11.282 -2.121 3.291 1.00 86.44 81 GLY A C 1
ATOM 607 O O . GLY A 1 81 ? 12.396 -2.502 2.914 1.00 86.44 81 GLY A O 1
ATOM 608 N N . TRP A 1 82 ? 10.419 -1.566 2.436 1.00 87.50 82 TRP A N 1
ATOM 609 C CA . TRP A 1 82 ? 10.734 -1.414 1.014 1.00 87.50 82 TRP A CA 1
ATOM 610 C C . TRP A 1 82 ? 11.641 -0.224 0.730 1.00 87.50 82 TRP A C 1
ATOM 612 O O . TRP A 1 82 ? 12.653 -0.382 0.046 1.00 87.50 82 TRP A O 1
ATOM 622 N N . PHE A 1 83 ? 11.317 0.967 1.233 1.00 89.94 83 PHE A N 1
ATOM 623 C CA . PHE A 1 83 ? 12.019 2.175 0.797 1.00 89.94 83 PHE A CA 1
ATOM 624 C C . PHE A 1 83 ? 13.221 2.526 1.664 1.00 89.94 83 PHE A C 1
ATOM 626 O O . PHE A 1 83 ? 14.230 3.028 1.164 1.00 89.94 83 PHE A O 1
ATOM 633 N N . LEU A 1 84 ? 13.148 2.263 2.964 1.00 89.50 84 LEU A N 1
ATOM 634 C CA . LEU A 1 84 ? 14.222 2.633 3.876 1.00 89.50 84 LEU A CA 1
ATOM 635 C C . LEU A 1 84 ? 15.212 1.486 4.026 1.00 89.50 84 LEU A C 1
ATOM 637 O O . LEU A 1 84 ? 16.405 1.686 3.803 1.00 89.50 84 LEU A O 1
ATOM 641 N N . GLU A 1 85 ? 14.738 0.281 4.317 1.00 87.00 85 GLU A N 1
ATOM 642 C CA . GLU A 1 85 ? 15.625 -0.871 4.494 1.00 87.00 85 GLU A CA 1
ATOM 643 C C . GLU A 1 85 ? 16.137 -1.384 3.156 1.00 87.00 85 GLU A C 1
ATOM 645 O O . GLU A 1 85 ? 17.339 -1.388 2.897 1.00 87.00 85 GLU A O 1
ATOM 650 N N . THR A 1 86 ? 15.221 -1.781 2.273 1.00 83.88 86 THR A N 1
ATOM 651 C CA . THR A 1 86 ? 15.596 -2.410 1.009 1.00 83.88 86 THR A CA 1
ATOM 652 C C . THR A 1 86 ? 16.199 -1.401 0.042 1.00 83.88 86 THR A C 1
ATOM 654 O O . THR A 1 86 ? 17.318 -1.604 -0.410 1.00 83.88 86 THR A O 1
ATOM 657 N N . TYR A 1 87 ? 15.485 -0.327 -0.302 1.00 84.31 87 TYR A N 1
ATOM 658 C CA . TYR A 1 87 ? 15.920 0.612 -1.341 1.00 84.31 87 TYR A CA 1
ATOM 659 C C . TYR A 1 87 ? 17.090 1.494 -0.887 1.00 84.31 87 TYR A C 1
ATOM 661 O O . TYR A 1 87 ? 18.052 1.667 -1.639 1.00 84.31 87 TYR A O 1
ATOM 669 N N . ALA A 1 88 ? 17.018 2.055 0.326 1.00 86.88 88 ALA A N 1
ATOM 670 C CA . ALA A 1 88 ? 18.041 2.959 0.854 1.00 86.88 88 ALA A CA 1
ATOM 671 C C . ALA A 1 88 ? 19.136 2.254 1.671 1.00 86.88 88 ALA A C 1
ATOM 673 O O . ALA A 1 88 ? 20.092 2.909 2.088 1.00 86.88 88 ALA A O 1
ATOM 674 N N . GLY A 1 89 ? 19.022 0.941 1.905 1.00 86.00 89 GLY A N 1
ATOM 675 C CA . GLY A 1 89 ? 20.020 0.163 2.641 1.00 86.00 89 GLY A CA 1
ATOM 676 C C . GLY A 1 89 ? 20.114 0.517 4.127 1.00 86.00 89 GLY A C 1
ATOM 677 O O . GLY A 1 89 ? 21.168 0.310 4.732 1.00 86.00 89 GLY A O 1
ATOM 678 N N . ARG A 1 90 ? 19.066 1.103 4.719 1.00 86.25 90 ARG A N 1
ATOM 679 C CA . ARG A 1 90 ? 19.052 1.435 6.149 1.00 86.25 90 ARG A CA 1
ATOM 680 C C . ARG A 1 90 ? 18.872 0.167 6.997 1.00 86.25 90 ARG A C 1
ATOM 682 O O . ARG A 1 90 ? 18.338 -0.829 6.511 1.00 86.25 90 ARG A O 1
ATOM 689 N N . PRO A 1 91 ? 19.314 0.177 8.266 1.00 81.50 91 PRO A N 1
ATOM 690 C CA . PRO A 1 91 ? 19.028 -0.915 9.190 1.00 81.50 91 PRO A CA 1
ATOM 691 C C . PRO A 1 91 ? 17.524 -1.158 9.339 1.00 81.50 91 PRO A C 1
ATOM 693 O O . PRO A 1 91 ? 16.734 -0.221 9.200 1.00 81.50 91 PRO A O 1
ATOM 696 N N . ALA A 1 92 ? 17.161 -2.400 9.673 1.00 75.88 92 ALA A N 1
ATOM 697 C CA . ALA A 1 92 ? 15.776 -2.764 9.931 1.00 75.88 92 ALA A CA 1
ATOM 698 C C . ALA A 1 92 ? 15.153 -1.878 11.015 1.00 75.88 92 ALA A C 1
ATOM 700 O O . ALA A 1 92 ? 15.789 -1.589 12.035 1.00 75.88 92 ALA A O 1
ATOM 701 N N . GLY A 1 93 ? 13.924 -1.432 10.766 1.00 69.38 93 GLY A N 1
ATOM 702 C CA . GLY A 1 93 ? 13.162 -0.644 11.724 1.00 69.38 93 GLY A CA 1
ATOM 703 C C . GLY A 1 93 ? 12.752 -1.497 12.926 1.00 69.38 93 GLY A C 1
ATOM 704 O O . GLY A 1 93 ? 12.763 -2.724 12.852 1.00 69.38 93 GLY A O 1
ATOM 705 N N . PRO A 1 94 ? 12.340 -0.879 14.042 1.00 67.81 94 PRO A N 1
ATOM 706 C CA . PRO A 1 94 ? 11.899 -1.603 15.236 1.00 67.81 94 PRO A CA 1
ATOM 707 C C . PRO A 1 94 ? 10.512 -2.256 15.075 1.00 67.81 94 PRO A C 1
ATOM 709 O O . PRO A 1 94 ? 9.886 -2.602 16.073 1.00 67.81 94 PRO A O 1
ATOM 712 N N . ILE A 1 95 ? 9.989 -2.364 13.852 1.00 70.31 95 ILE A N 1
ATOM 713 C CA . ILE A 1 95 ? 8.638 -2.861 13.612 1.00 70.31 95 ILE A CA 1
ATOM 714 C C . ILE A 1 95 ? 8.663 -4.384 13.682 1.00 70.31 95 ILE A C 1
ATOM 716 O O . ILE A 1 95 ? 9.338 -5.038 12.891 1.00 70.31 95 ILE A O 1
ATOM 720 N N . ASP A 1 96 ? 7.922 -4.927 14.643 1.00 71.12 96 ASP A N 1
ATOM 721 C CA . ASP A 1 96 ? 7.692 -6.360 14.776 1.00 71.12 96 ASP A CA 1
ATOM 722 C C . ASP A 1 96 ? 6.759 -6.847 13.648 1.00 71.12 96 ASP A C 1
ATOM 724 O O . ASP A 1 96 ? 5.588 -6.447 13.624 1.00 71.12 96 ASP A O 1
ATOM 728 N N . PRO A 1 97 ? 7.239 -7.704 12.723 1.00 66.19 97 PRO A N 1
ATOM 729 C CA . PRO A 1 97 ? 6.426 -8.223 11.625 1.00 66.19 97 PRO A CA 1
ATOM 730 C C . PRO A 1 97 ? 5.212 -9.027 12.100 1.00 66.19 97 PRO A C 1
ATOM 732 O O . PRO A 1 97 ? 4.195 -9.055 11.411 1.00 66.19 97 PRO A O 1
ATOM 735 N N . ASP A 1 98 ? 5.290 -9.657 13.276 1.00 69.06 98 ASP A N 1
ATOM 736 C CA . ASP A 1 98 ? 4.196 -10.466 13.822 1.00 69.06 98 ASP A CA 1
ATOM 737 C C . ASP A 1 98 ? 3.119 -9.596 14.506 1.00 69.06 98 ASP A C 1
ATOM 739 O O . ASP A 1 98 ? 2.016 -10.069 14.793 1.00 69.06 98 ASP A O 1
ATOM 743 N N . ALA A 1 99 ? 3.402 -8.307 14.729 1.00 71.75 99 ALA A N 1
ATOM 744 C CA . ALA A 1 99 ? 2.507 -7.358 15.391 1.00 71.75 99 ALA A CA 1
ATOM 745 C C . ALA A 1 99 ? 2.108 -6.156 14.515 1.00 71.75 99 ALA A C 1
ATOM 747 O O . ALA A 1 99 ? 1.396 -5.268 14.988 1.00 71.75 99 ALA A O 1
ATOM 748 N N . GLU A 1 100 ? 2.518 -6.108 13.245 1.00 75.19 100 GLU A N 1
ATOM 749 C CA . GLU A 1 100 ? 2.305 -4.939 12.377 1.00 75.19 100 GLU A CA 1
ATOM 750 C C . GLU A 1 100 ? 0.824 -4.639 12.080 1.00 75.19 100 GLU A C 1
ATOM 752 O O . GLU A 1 100 ? 0.480 -3.495 11.796 1.00 75.19 100 GLU A O 1
ATOM 757 N N . PHE A 1 101 ? -0.066 -5.629 12.218 1.00 84.25 101 PHE A N 1
ATOM 758 C CA . PHE A 1 101 ? -1.522 -5.455 12.109 1.00 84.25 101 PHE A CA 1
ATOM 759 C C . PHE A 1 101 ? -2.216 -5.188 13.455 1.00 84.25 101 PHE A C 1
ATOM 761 O O . PHE A 1 101 ? -3.389 -4.806 13.482 1.00 84.25 101 PHE A O 1
ATOM 768 N N . SER A 1 102 ? -1.512 -5.386 14.569 1.00 84.25 102 SER A N 1
ATOM 769 C CA . SER A 1 102 ? -2.070 -5.331 15.920 1.00 84.25 102 SER A CA 1
ATOM 770 C C . SER A 1 102 ? -1.911 -3.936 16.512 1.00 84.25 102 SER A C 1
ATOM 772 O O . SER A 1 102 ? -0.795 -3.435 16.661 1.00 84.25 102 SER A O 1
ATOM 774 N N . VAL A 1 103 ? -3.032 -3.318 16.882 1.00 86.50 103 VAL A N 1
ATOM 775 C CA . VAL A 1 103 ? -3.056 -1.995 17.520 1.00 86.50 103 VAL A CA 1
ATOM 776 C C . VAL A 1 103 ? -3.131 -2.169 19.034 1.00 86.50 103 VAL A C 1
ATOM 778 O O . VAL A 1 103 ? -4.078 -2.765 19.551 1.00 86.50 103 VAL A O 1
ATOM 781 N N . GLY A 1 104 ? -2.113 -1.678 19.735 1.00 86.56 104 GLY A N 1
ATOM 782 C CA . GLY A 1 104 ? -2.033 -1.654 21.189 1.00 86.56 104 GLY A CA 1
ATOM 783 C C . GLY A 1 104 ? -3.048 -0.689 21.798 1.00 86.56 104 GLY A C 1
ATOM 784 O O . GLY A 1 104 ? -3.478 0.277 21.173 1.00 86.56 104 GLY A O 1
ATOM 785 N N . SER A 1 105 ? -3.436 -0.939 23.047 1.00 87.00 105 SER A N 1
ATOM 786 C CA . SER A 1 105 ? -4.414 -0.107 23.764 1.00 87.00 105 SER A CA 1
ATOM 787 C C . SER A 1 105 ? -3.935 1.324 24.045 1.00 87.00 105 SER A C 1
ATOM 789 O O . SER A 1 105 ? -4.742 2.189 24.370 1.00 87.00 105 SER A O 1
ATOM 791 N N . ASP A 1 106 ? -2.627 1.550 23.986 1.00 89.81 106 ASP A N 1
ATOM 792 C CA . ASP A 1 106 ? -1.942 2.826 24.184 1.00 89.81 106 ASP A CA 1
ATOM 793 C C . ASP A 1 106 ? -1.678 3.581 22.870 1.00 89.81 106 ASP A C 1
ATOM 795 O O . ASP A 1 106 ? -1.332 4.764 22.896 1.00 89.81 106 ASP A O 1
ATOM 799 N N . GLU A 1 107 ? -1.870 2.931 21.721 1.00 90.00 107 GLU A N 1
ATOM 800 C CA . GLU A 1 107 ? -1.689 3.547 20.411 1.00 90.00 107 GLU A CA 1
ATOM 801 C C . GLU A 1 107 ? -2.912 4.391 20.030 1.00 90.00 107 GLU A C 1
ATOM 803 O O . GLU A 1 107 ? -4.066 3.999 20.207 1.00 90.00 107 GLU A O 1
ATOM 808 N N . THR A 1 108 ? -2.658 5.574 19.471 1.00 93.56 108 THR A N 1
ATOM 809 C CA . THR A 1 108 ? -3.709 6.499 19.035 1.00 93.56 108 THR A CA 1
ATOM 810 C C . THR A 1 108 ? -3.716 6.643 17.521 1.00 93.56 108 THR A C 1
ATOM 812 O O . THR A 1 108 ? -2.679 6.524 16.865 1.00 93.56 108 THR A O 1
ATOM 815 N N . THR A 1 109 ? -4.887 6.955 16.958 1.00 94.38 109 THR A N 1
ATOM 816 C CA . THR A 1 109 ? -5.040 7.257 15.528 1.00 94.38 109 THR A CA 1
ATOM 817 C C . THR A 1 109 ? -4.037 8.309 15.061 1.00 94.38 109 THR A C 1
ATOM 819 O O . THR A 1 109 ? -3.340 8.086 14.074 1.00 94.38 109 THR A O 1
ATOM 822 N N . ASP A 1 110 ? -3.924 9.424 15.788 1.00 96.12 110 ASP A N 1
ATOM 823 C CA . ASP A 1 110 ? -3.045 10.532 15.409 1.00 96.12 110 ASP A CA 1
ATOM 824 C C . ASP A 1 110 ? -1.573 10.113 15.409 1.00 96.12 110 ASP A C 1
ATOM 826 O O . ASP A 1 110 ? -0.842 10.454 14.481 1.00 96.12 110 ASP A O 1
ATOM 830 N N . ALA A 1 111 ? -1.138 9.329 16.402 1.00 93.38 111 ALA A N 1
ATOM 831 C CA . ALA A 1 111 ? 0.236 8.840 16.471 1.00 93.38 111 ALA A CA 1
ATOM 832 C C . ALA A 1 111 ? 0.561 7.867 15.327 1.00 93.38 111 ALA A C 1
ATOM 834 O O . ALA A 1 111 ? 1.609 7.992 14.690 1.00 93.38 111 ALA A O 1
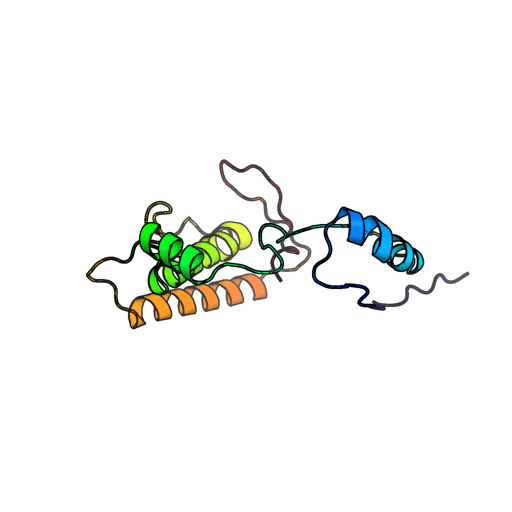ATOM 835 N N . LEU A 1 112 ? -0.346 6.933 15.026 1.00 93.06 112 LEU A N 1
ATOM 836 C CA . LEU A 1 112 ? -0.164 5.957 13.948 1.00 93.06 112 LEU A CA 1
ATOM 837 C C . LEU A 1 112 ? -0.143 6.628 12.571 1.00 93.06 112 LEU A C 1
ATOM 839 O O . LEU A 1 112 ? 0.729 6.337 11.752 1.00 93.06 112 LEU A O 1
ATOM 843 N N . VAL A 1 113 ? -1.059 7.568 12.324 1.00 95.62 113 VAL A N 1
ATOM 844 C CA . VAL A 1 113 ? -1.098 8.336 11.072 1.00 95.62 113 VAL A CA 1
ATOM 845 C C . VAL A 1 113 ? 0.131 9.237 10.945 1.00 95.62 113 VAL A C 1
ATOM 847 O O . VAL A 1 113 ? 0.722 9.305 9.869 1.00 95.62 113 VAL A O 1
ATOM 850 N N . ALA A 1 114 ? 0.560 9.900 12.023 1.00 96.31 114 ALA A N 1
ATOM 851 C CA . ALA A 1 114 ? 1.775 10.711 12.007 1.00 96.31 114 ALA A CA 1
ATOM 852 C C . ALA A 1 114 ? 3.017 9.865 11.689 1.00 96.31 114 ALA A C 1
ATOM 854 O O . ALA A 1 114 ? 3.832 10.270 10.862 1.00 96.31 114 ALA A O 1
ATOM 855 N N . SER A 1 115 ? 3.128 8.673 12.285 1.00 93.38 115 SER A N 1
ATOM 856 C CA . SER A 1 115 ? 4.211 7.730 11.996 1.00 93.38 115 SER A CA 1
ATOM 857 C C . SER A 1 115 ? 4.213 7.294 10.529 1.00 93.38 115 SER A C 1
ATOM 859 O O . SER A 1 115 ? 5.255 7.353 9.878 1.00 93.38 115 SER A O 1
ATOM 861 N N . PHE A 1 116 ? 3.048 6.944 9.980 1.00 94.31 116 PHE A N 1
ATOM 862 C CA . PHE A 1 116 ? 2.909 6.607 8.564 1.00 94.31 116 PHE A CA 1
ATOM 863 C C . PHE A 1 116 ? 3.391 7.744 7.651 1.00 94.31 116 PHE A C 1
ATOM 865 O O . PHE A 1 116 ? 4.216 7.539 6.759 1.00 94.31 116 PHE A O 1
ATOM 872 N N . LEU A 1 117 ? 2.914 8.968 7.895 1.00 97.50 117 LEU A N 1
ATOM 873 C CA . LEU A 1 117 ? 3.266 10.133 7.084 1.00 97.50 117 LEU A CA 1
ATOM 874 C C . LEU A 1 117 ? 4.757 10.480 7.163 1.00 97.50 117 LEU A C 1
ATOM 876 O O . LEU A 1 117 ? 5.333 10.884 6.147 1.00 97.50 117 LEU A O 1
ATOM 880 N N . ASP A 1 118 ? 5.375 10.310 8.333 1.00 96.62 118 ASP A N 1
ATOM 881 C CA . ASP A 1 118 ? 6.811 10.506 8.523 1.00 96.62 118 ASP A CA 1
ATOM 882 C C . ASP A 1 118 ? 7.624 9.496 7.704 1.00 96.62 118 ASP A C 1
ATOM 884 O O . ASP A 1 118 ? 8.483 9.893 6.912 1.00 96.62 118 ASP A O 1
ATOM 888 N N . VAL A 1 119 ? 7.294 8.202 7.786 1.00 94.50 119 VAL A N 1
ATOM 889 C CA . VAL A 1 119 ? 7.976 7.166 6.994 1.00 94.50 119 VAL A CA 1
ATOM 890 C C . VAL A 1 119 ? 7.808 7.424 5.496 1.00 94.50 119 VAL A C 1
ATOM 892 O O . VAL A 1 119 ? 8.794 7.371 4.761 1.00 94.50 119 VAL A O 1
ATOM 895 N N . CYS A 1 120 ? 6.619 7.819 5.036 1.00 96.25 120 CYS A N 1
ATOM 896 C CA . CYS A 1 120 ? 6.416 8.218 3.642 1.00 96.25 120 CYS A CA 1
ATOM 897 C C . CYS A 1 120 ? 7.266 9.435 3.234 1.00 96.25 120 CYS A C 1
ATOM 899 O O . CYS A 1 120 ? 7.735 9.521 2.097 1.00 96.25 120 CYS A O 1
ATOM 901 N N . ALA A 1 121 ? 7.463 10.414 4.122 1.00 97.25 121 ALA A N 1
ATOM 902 C CA . ALA A 1 121 ? 8.325 11.560 3.838 1.00 97.25 121 ALA A CA 1
ATOM 903 C C . ALA A 1 121 ? 9.792 11.131 3.698 1.00 97.25 121 ALA A C 1
ATOM 905 O O . ALA A 1 121 ? 10.473 11.555 2.760 1.00 97.25 121 ALA A O 1
ATOM 906 N N . GLN A 1 122 ? 10.254 10.239 4.575 1.00 94.69 122 GLN A N 1
ATOM 907 C CA . GLN A 1 122 ? 11.590 9.657 4.497 1.00 94.69 122 GLN A CA 1
ATOM 908 C C . GLN A 1 122 ? 11.780 8.813 3.229 1.00 94.69 122 GLN A C 1
ATOM 910 O O . GLN A 1 122 ? 12.810 8.938 2.564 1.00 94.69 122 GLN A O 1
ATOM 915 N N . ALA A 1 123 ? 10.790 7.995 2.867 1.00 92.56 123 ALA A N 1
ATOM 916 C CA . ALA A 1 123 ? 10.797 7.175 1.660 1.00 92.56 123 ALA A CA 1
ATOM 917 C C . ALA A 1 123 ? 10.908 8.041 0.400 1.00 92.56 123 ALA A C 1
ATOM 919 O O . ALA A 1 123 ? 11.794 7.822 -0.426 1.00 92.56 123 ALA A O 1
ATOM 920 N N . ARG A 1 124 ? 10.096 9.104 0.294 1.00 94.75 124 ARG A N 1
ATOM 921 C CA . ARG A 1 124 ? 10.192 10.075 -0.809 1.00 94.75 124 ARG A CA 1
ATOM 922 C C . ARG A 1 124 ? 11.575 10.716 -0.903 1.00 94.75 124 ARG A C 1
ATOM 924 O O . ARG A 1 124 ? 12.103 10.847 -2.005 1.00 94.75 124 ARG A O 1
ATOM 931 N N . ALA A 1 125 ? 12.168 11.097 0.228 1.00 94.31 125 ALA A N 1
ATOM 932 C CA . ALA A 1 125 ? 13.510 11.674 0.249 1.00 94.31 125 ALA A CA 1
ATOM 933 C C . ALA A 1 125 ? 14.581 10.668 -0.210 1.00 94.31 125 ALA A C 1
ATOM 935 O O . ALA A 1 125 ? 15.474 11.032 -0.972 1.00 94.31 125 ALA A O 1
ATOM 936 N N . ALA A 1 126 ? 14.473 9.403 0.207 1.00 90.12 126 ALA A N 1
ATOM 937 C CA . ALA A 1 126 ? 15.372 8.340 -0.228 1.00 90.12 126 ALA A CA 1
ATOM 938 C C . ALA A 1 126 ? 15.268 8.085 -1.738 1.00 90.12 126 ALA A C 1
ATOM 940 O O . ALA A 1 126 ? 16.290 8.022 -2.421 1.00 90.12 126 ALA A O 1
ATOM 941 N N . VAL A 1 127 ? 14.045 7.991 -2.267 1.00 88.75 127 VAL A N 1
ATOM 942 C CA . VAL A 1 127 ? 13.804 7.795 -3.702 1.00 88.75 127 VAL A CA 1
ATOM 943 C C . VAL A 1 127 ? 14.356 8.965 -4.511 1.00 88.75 127 VAL A C 1
ATOM 945 O O . VAL A 1 127 ? 15.093 8.735 -5.464 1.00 88.75 127 VAL A O 1
ATOM 948 N N . ALA A 1 128 ? 14.088 10.208 -4.097 1.00 88.88 128 ALA A N 1
ATOM 949 C CA . ALA A 1 128 ? 14.573 11.406 -4.785 1.00 88.88 128 ALA A CA 1
ATOM 950 C C . ALA A 1 128 ? 16.109 11.526 -4.823 1.00 88.88 128 ALA A C 1
ATOM 952 O O . ALA A 1 128 ? 16.646 12.185 -5.710 1.00 88.88 128 ALA A O 1
ATOM 953 N N . ALA A 1 129 ? 16.813 10.907 -3.870 1.00 87.06 129 ALA A N 1
ATOM 954 C CA . ALA A 1 129 ? 18.273 10.900 -3.821 1.00 87.06 129 ALA A CA 1
ATOM 955 C C . ALA A 1 129 ? 18.922 9.824 -4.714 1.00 87.06 129 ALA A C 1
ATOM 957 O O . ALA A 1 129 ? 20.126 9.898 -4.953 1.00 87.06 129 ALA A O 1
ATOM 958 N N . GLY A 1 130 ? 18.165 8.822 -5.176 1.00 80.62 130 GLY A N 1
ATOM 959 C CA . GLY A 1 130 ? 18.687 7.702 -5.965 1.00 80.62 130 GLY A CA 1
ATOM 960 C C . GLY A 1 130 ? 18.431 7.836 -7.468 1.00 80.62 130 GLY A C 1
ATOM 961 O O . GLY A 1 130 ? 17.410 8.374 -7.892 1.00 80.62 130 GLY A O 1
ATOM 962 N N . GLY A 1 131 ? 19.347 7.310 -8.288 1.00 73.69 131 GLY A N 1
ATOM 963 C CA . GLY A 1 131 ? 19.147 7.172 -9.733 1.00 73.69 131 GLY A CA 1
ATOM 964 C C . GLY A 1 131 ? 18.321 5.933 -10.108 1.00 73.69 131 GLY A C 1
ATOM 965 O O . GLY A 1 131 ? 18.508 4.857 -9.539 1.00 73.69 131 GLY A O 1
ATOM 966 N N . LEU A 1 132 ? 17.442 6.061 -11.110 1.00 68.12 132 LEU A N 1
ATOM 967 C CA . LEU A 1 132 ? 16.549 4.980 -11.572 1.00 68.12 132 LEU A CA 1
ATOM 968 C C . LEU A 1 132 ? 17.293 3.754 -12.133 1.00 68.12 132 LEU A C 1
ATOM 970 O O . LEU A 1 132 ? 16.788 2.636 -12.041 1.00 68.12 132 LEU A O 1
ATOM 974 N N . ASP A 1 133 ? 18.490 3.957 -12.684 1.00 73.75 133 ASP A N 1
ATOM 975 C CA . ASP A 1 133 ? 19.315 2.897 -13.281 1.00 73.75 133 ASP A CA 1
ATOM 976 C C . ASP A 1 133 ? 20.176 2.148 -12.256 1.00 73.75 133 ASP A C 1
ATOM 978 O O . ASP A 1 133 ? 20.871 1.182 -12.583 1.00 73.75 133 ASP A O 1
ATOM 982 N N . GLU A 1 134 ? 20.167 2.579 -10.996 1.00 68.44 134 GLU A N 1
ATOM 983 C CA . GLU A 1 134 ? 20.991 1.945 -9.988 1.00 68.44 134 GLU A CA 1
ATOM 984 C C . GLU A 1 134 ? 20.341 0.657 -9.454 1.00 68.44 134 GLU A C 1
ATOM 986 O O . GLU A 1 134 ? 19.181 0.632 -9.040 1.00 68.44 134 GLU A O 1
ATOM 991 N N . VAL A 1 135 ? 21.120 -0.420 -9.344 1.00 68.00 135 VAL A N 1
ATOM 992 C CA . VAL A 1 135 ? 20.647 -1.719 -8.836 1.00 68.00 135 VAL A CA 1
ATOM 993 C C . VAL A 1 135 ? 20.920 -1.843 -7.336 1.00 68.00 135 VAL A C 1
ATOM 995 O O . VAL A 1 135 ? 22.070 -1.727 -6.915 1.00 68.00 135 VAL A O 1
ATOM 998 N N . VAL A 1 136 ? 19.892 -2.146 -6.532 1.00 64.12 136 VAL A N 1
ATOM 999 C CA . VAL A 1 136 ? 20.077 -2.529 -5.119 1.00 64.12 136 VAL A CA 1
ATOM 1000 C C . VAL A 1 136 ? 20.144 -4.036 -4.986 1.00 64.12 136 VAL A C 1
ATOM 1002 O O . VAL A 1 136 ? 19.389 -4.776 -5.616 1.00 64.12 136 VAL A O 1
ATOM 1005 N N . ARG A 1 137 ? 21.039 -4.506 -4.121 1.00 60.91 137 ARG A N 1
ATOM 1006 C CA . ARG A 1 137 ? 21.040 -5.893 -3.663 1.00 60.91 137 ARG A CA 1
ATOM 1007 C C . ARG A 1 137 ? 20.263 -5.968 -2.354 1.00 60.91 137 ARG A C 1
ATOM 1009 O O . ARG A 1 137 ? 20.698 -5.398 -1.362 1.00 60.91 137 ARG A O 1
ATOM 1016 N N . MET A 1 138 ? 19.140 -6.684 -2.356 1.00 54.94 138 MET A N 1
ATOM 1017 C CA . MET A 1 138 ? 18.387 -6.971 -1.132 1.00 54.94 138 MET A CA 1
ATOM 1018 C C . MET A 1 138 ? 19.246 -7.835 -0.193 1.00 54.94 138 MET A C 1
ATOM 1020 O O . MET A 1 138 ? 19.776 -8.864 -0.621 1.00 54.94 138 MET A O 1
ATOM 1024 N N . ALA A 1 139 ? 19.385 -7.445 1.075 1.00 53.38 139 ALA A N 1
ATOM 1025 C CA . ALA A 1 139 ? 20.042 -8.260 2.097 1.00 53.38 139 ALA A CA 1
ATOM 1026 C C . ALA A 1 139 ? 18.980 -8.983 2.948 1.00 53.38 139 ALA A C 1
ATOM 1028 O O . ALA A 1 139 ? 18.167 -8.336 3.595 1.00 53.38 139 ALA A O 1
ATOM 1029 N N . GLY A 1 140 ? 18.966 -10.325 2.940 1.00 47.44 140 GLY A N 1
ATOM 1030 C CA . GLY A 1 140 ? 18.041 -11.140 3.748 1.00 47.44 140 GLY A CA 1
ATOM 1031 C C . GLY A 1 140 ? 17.675 -12.496 3.124 1.00 47.44 140 GLY A C 1
ATOM 1032 O O . GLY A 1 140 ? 17.979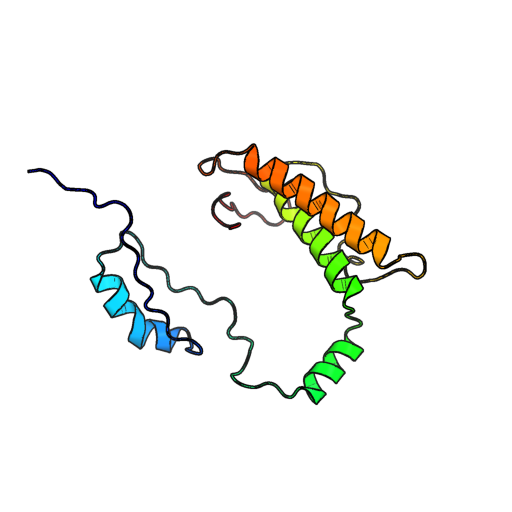 -12.762 1.963 1.00 47.44 140 GLY A O 1
ATOM 1033 N N . ALA A 1 141 ? 17.017 -13.376 3.894 1.00 41.78 141 ALA A N 1
ATOM 1034 C CA . ALA A 1 141 ? 16.737 -14.785 3.549 1.00 41.78 141 ALA A CA 1
ATOM 1035 C C . ALA A 1 141 ? 15.856 -15.012 2.296 1.00 41.78 141 ALA A C 1
ATOM 1037 O O . ALA A 1 141 ? 15.756 -16.137 1.805 1.00 41.78 141 ALA A O 1
ATOM 1038 N N . ARG A 1 142 ? 15.263 -13.955 1.732 1.00 43.19 142 ARG A N 1
ATOM 1039 C CA . ARG A 1 142 ? 14.593 -13.960 0.426 1.00 43.19 142 ARG A CA 1
ATOM 1040 C C . ARG A 1 142 ? 15.565 -13.436 -0.632 1.00 43.19 142 ARG A C 1
ATOM 1042 O O . ARG A 1 142 ? 15.605 -12.249 -0.932 1.00 43.19 142 ARG A O 1
ATOM 1049 N N . ARG A 1 143 ? 16.397 -14.335 -1.168 1.00 35.03 143 ARG A N 1
ATOM 1050 C CA . ARG A 1 143 ? 17.314 -14.025 -2.275 1.00 35.03 143 ARG A CA 1
ATOM 1051 C C . ARG A 1 143 ? 16.520 -13.789 -3.561 1.00 35.03 143 ARG A C 1
ATOM 1053 O O . ARG A 1 143 ? 16.229 -14.732 -4.288 1.00 35.03 143 ARG A O 1
ATOM 1060 N N . SER A 1 144 ? 16.223 -12.531 -3.851 1.00 43.41 144 SER A N 1
ATOM 1061 C CA . SER A 1 144 ? 15.789 -12.079 -5.173 1.00 43.41 144 SER A CA 1
ATOM 1062 C C . SER A 1 144 ? 16.310 -10.668 -5.429 1.00 43.41 144 SER A C 1
ATOM 1064 O O . SER A 1 144 ? 16.224 -9.796 -4.570 1.00 43.41 144 SER A O 1
ATOM 1066 N N . THR A 1 145 ? 16.888 -10.453 -6.608 1.00 39.31 145 THR A N 1
ATOM 1067 C CA . THR A 1 145 ? 17.299 -9.137 -7.106 1.00 39.31 145 THR A CA 1
ATOM 1068 C C . THR A 1 145 ? 16.047 -8.406 -7.587 1.00 39.31 145 THR A C 1
ATOM 1070 O O . THR A 1 145 ? 15.428 -8.848 -8.552 1.00 39.31 145 THR A O 1
ATOM 1073 N N . CYS A 1 146 ? 15.662 -7.311 -6.934 1.00 41.97 146 CYS A N 1
ATOM 1074 C CA . CYS A 1 146 ? 14.636 -6.405 -7.448 1.00 41.97 146 CYS A CA 1
ATOM 1075 C C . CYS A 1 146 ? 15.334 -5.150 -7.982 1.00 41.97 146 CYS A C 1
ATOM 1077 O O . CYS A 1 146 ? 16.147 -4.547 -7.280 1.00 41.97 146 CYS A O 1
ATOM 1079 N N . ALA A 1 147 ? 15.076 -4.780 -9.238 1.00 45.38 147 ALA A N 1
ATOM 1080 C CA . ALA A 1 147 ? 15.546 -3.499 -9.757 1.00 45.38 147 ALA A CA 1
ATOM 1081 C C . ALA A 1 147 ? 14.752 -2.364 -9.086 1.00 45.38 147 ALA A C 1
ATOM 1083 O O . ALA A 1 147 ? 13.571 -2.525 -8.787 1.00 45.38 147 ALA A O 1
ATOM 1084 N N . ARG A 1 148 ? 15.365 -1.193 -8.878 1.00 47.50 148 ARG A N 1
ATOM 1085 C CA . ARG A 1 148 ? 14.671 -0.024 -8.297 1.00 47.50 148 ARG A CA 1
ATOM 1086 C C . ARG A 1 148 ? 13.525 0.515 -9.163 1.00 47.50 148 ARG A C 1
ATOM 1088 O O . ARG A 1 148 ? 12.735 1.322 -8.693 1.00 47.50 148 ARG A O 1
ATOM 1095 N N . SER A 1 149 ? 13.397 0.026 -10.394 1.00 43.12 149 SER A N 1
ATOM 1096 C CA . SER A 1 149 ? 12.350 0.376 -11.354 1.00 43.12 149 SER A CA 1
ATOM 1097 C C . SER A 1 149 ? 10.953 -0.186 -11.044 1.00 43.12 149 SER A C 1
ATOM 1099 O O . SER A 1 149 ? 10.022 0.114 -11.783 1.00 43.12 149 SER A O 1
ATOM 1101 N N . TRP A 1 150 ? 10.780 -1.001 -9.997 1.00 34.16 150 TRP A N 1
ATOM 1102 C CA . TRP A 1 150 ? 9.521 -1.719 -9.730 1.00 34.16 150 TRP A CA 1
ATOM 1103 C C . TRP A 1 150 ? 8.564 -1.031 -8.734 1.00 34.16 150 TRP A C 1
ATOM 1105 O O . TRP A 1 150 ? 7.490 -1.571 -8.482 1.00 34.16 150 TRP A O 1
ATOM 1115 N N . CYS A 1 151 ? 8.912 0.135 -8.171 1.00 31.56 151 CYS A N 1
ATOM 1116 C CA . CYS A 1 151 ? 8.159 0.776 -7.074 1.00 31.56 151 CYS A CA 1
ATOM 1117 C C . CYS A 1 151 ? 7.416 2.084 -7.432 1.00 31.56 151 CYS A C 1
ATOM 1119 O O . CYS A 1 151 ? 7.129 2.867 -6.529 1.00 31.56 151 CYS A O 1
ATOM 1121 N N . THR A 1 152 ? 7.071 2.335 -8.699 1.00 38.38 152 THR A N 1
ATOM 1122 C CA . THR A 1 152 ? 6.192 3.465 -9.086 1.00 38.38 152 THR A CA 1
ATOM 1123 C C . THR A 1 152 ? 4.946 2.998 -9.808 1.00 38.38 152 THR A C 1
ATOM 1125 O O . THR A 1 152 ? 5.118 2.198 -10.755 1.00 38.38 152 THR A O 1
#

Foldseek 3Di:
DDDDPDPDDDDDQDDPPDDLVVCVVPVVVVVVVVVDPDDDRDDDDPVDDPDDDVVVVVVVCVVVLADPLLVLLLLLQVLCCPQVCFVQVHDHDPDDPVCSSPDDPPDDPVNSNVSSVVSVVVSVVSLVVDDQQDWTAGDDPPGDTDRSVPPD

Organism: NCBI:txid1077942